Protein AF-A0A7Y1UKT6-F1 (afdb_monomer)

Foldseek 3Di:
DDKDKDFDADPVRDGDCWIFIDDPNHTDDIGNDSVVNVVVSVVVVVCVVVVDPPVPPPDDD

Secondary structure (DSSP, 8-state):
--EEEEEEE-TT-PEEEEEEEEETTEEEEEESSHHHHHHHHHHHHHHHHS---GGGS----

pLDDT: mean 84.07, std 17.6, range [43.91, 97.88]

Radius of gyration: 14.16 Å; Cα contacts (8 Å, |Δi|>4): 80; chains: 1; bounding box: 31×37×27 Å

Solvent-accessible surface area (backbone atoms only — 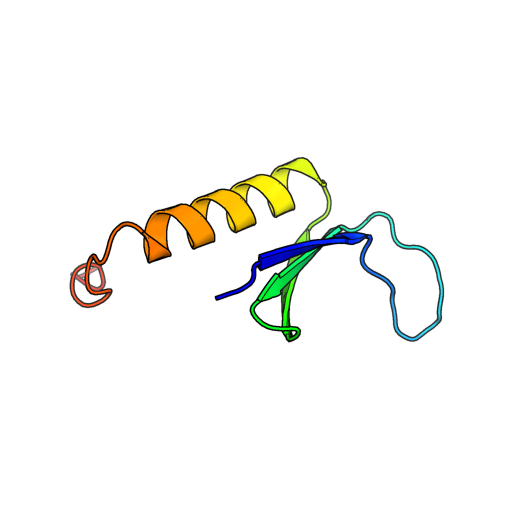not comparable to full-atom values): 3822 Å² total; per-residue (Å²): 137,51,75,47,77,45,76,35,67,50,96,85,69,51,85,51,81,32,17,23,29,26,50,73,84,42,85,73,48,78,31,69,45,61,70,56,31,49,52,53,50,51,52,54,54,52,50,64,75,46,84,65,74,79,84,78,74,84,73,88,135

Sequence (61 aa):
MKVEVRRYRKADGWPTRYWAVYVDGELLAVMLYRKGAEAVAGRLIESTNSQVPVALRVADG

Nearest PDB structures (foldseek):
  7w7h-assembly1_B  TM=6.942E-01  e=3.139E+00  Streptococcus suis 05ZYH33
  7w7h-assembly1_A  TM=6.387E-01  e=4.124E+00  Streptococcus suis 05ZYH33
  1a8l-assembly1_A  TM=5.027E-01  e=3.361E+00  Pyrococcus furiosus
  6v5b-assembly1_C  TM=3.634E-01  e=8.157E+00  Homo sapiens

Mean predicted aligned error: 8.43 Å

Structure (mmCIF, N/CA/C/O backbone):
data_AF-A0A7Y1UKT6-F1
#
_entry.id   AF-A0A7Y1UKT6-F1
#
loop_
_atom_site.group_PDB
_atom_site.id
_atom_site.type_symbol
_atom_site.label_atom_id
_atom_site.label_alt_id
_atom_site.label_comp_id
_atom_site.label_asym_id
_atom_site.label_entity_id
_atom_site.label_seq_id
_atom_site.pdbx_PDB_ins_code
_atom_site.Cartn_x
_atom_site.Cartn_y
_atom_site.Cartn_z
_atom_site.occupancy
_atom_site.B_iso_or_equiv
_atom_site.auth_seq_id
_atom_site.auth_comp_id
_atom_site.auth_asym_id
_atom_site.auth_atom_id
_atom_site.pdbx_PDB_model_num
ATOM 1 N N . MET A 1 1 ? -11.366 -0.007 8.639 1.00 86.44 1 MET A N 1
ATOM 2 C CA . MET A 1 1 ? -10.309 0.008 7.616 1.00 86.44 1 MET A CA 1
ATOM 3 C C . MET A 1 1 ? -8.964 -0.235 8.278 1.00 86.44 1 MET A C 1
ATOM 5 O O . MET A 1 1 ? -8.521 0.590 9.072 1.00 86.44 1 MET A O 1
ATOM 9 N N . LYS A 1 2 ? -8.333 -1.371 7.986 1.00 94.00 2 LYS A N 1
ATOM 10 C CA . LYS A 1 2 ? -6.965 -1.702 8.391 1.00 94.00 2 LYS A CA 1
ATOM 11 C C . LYS A 1 2 ? -6.029 -1.451 7.212 1.00 94.00 2 LYS A C 1
ATOM 13 O O . LYS A 1 2 ? -6.226 -2.030 6.149 1.00 94.00 2 LYS A O 1
ATOM 18 N N . VAL A 1 3 ? -5.011 -0.615 7.406 1.00 96.56 3 VAL A N 1
ATOM 19 C CA . VAL A 1 3 ? -3.990 -0.336 6.385 1.00 96.56 3 VAL A CA 1
ATOM 20 C C . VAL A 1 3 ? -2.669 -0.961 6.801 1.00 96.56 3 VAL A C 1
ATOM 22 O O . VAL A 1 3 ? -2.213 -0.758 7.925 1.00 96.56 3 VAL A O 1
ATOM 25 N N . GLU A 1 4 ? -2.036 -1.697 5.893 1.00 97.69 4 GLU A N 1
ATOM 26 C CA . GLU A 1 4 ? -0.737 -2.324 6.133 1.00 97.69 4 GLU A CA 1
ATOM 27 C C . GLU A 1 4 ? 0.261 -1.949 5.041 1.00 97.69 4 GLU A C 1
ATOM 29 O O . GLU A 1 4 ? -0.035 -2.037 3.850 1.00 97.69 4 GLU A O 1
ATOM 34 N N . VAL A 1 5 ? 1.480 -1.593 5.449 1.00 97.44 5 VAL A N 1
ATOM 35 C CA . VAL A 1 5 ? 2.616 -1.403 4.543 1.00 97.44 5 VAL A CA 1
ATOM 36 C C . VAL A 1 5 ? 3.604 -2.537 4.762 1.00 97.44 5 VAL A C 1
ATOM 38 O O . VAL A 1 5 ? 4.159 -2.690 5.849 1.00 97.44 5 VAL A O 1
ATOM 41 N N . ARG A 1 6 ? 3.853 -3.337 3.724 1.00 95.69 6 ARG A N 1
ATOM 42 C CA . ARG A 1 6 ? 4.813 -4.450 3.787 1.00 95.69 6 ARG A CA 1
ATOM 43 C C . ARG A 1 6 ? 5.584 -4.601 2.488 1.00 95.69 6 ARG A C 1
ATOM 45 O O . ARG A 1 6 ? 5.168 -4.117 1.437 1.00 95.69 6 ARG A O 1
ATOM 52 N N . ARG A 1 7 ? 6.723 -5.289 2.549 1.00 94.56 7 ARG A N 1
ATOM 53 C CA . ARG A 1 7 ? 7.515 -5.588 1.353 1.00 94.56 7 ARG A CA 1
ATOM 54 C C . ARG A 1 7 ? 6.680 -6.431 0.390 1.00 94.56 7 ARG A C 1
ATOM 56 O O . ARG A 1 7 ? 6.101 -7.439 0.797 1.00 94.56 7 ARG A O 1
ATOM 63 N N . TYR A 1 8 ? 6.607 -6.012 -0.867 1.00 93.56 8 TYR A N 1
ATOM 64 C CA . TYR A 1 8 ? 5.829 -6.726 -1.870 1.00 93.56 8 TYR A CA 1
ATOM 65 C C . TYR A 1 8 ? 6.539 -8.031 -2.240 1.00 93.56 8 TYR A C 1
ATOM 67 O O . TYR A 1 8 ? 7.744 -8.043 -2.520 1.00 93.56 8 TYR A O 1
ATOM 75 N N . ARG A 1 9 ? 5.793 -9.134 -2.239 1.00 88.31 9 ARG A N 1
ATOM 76 C CA . ARG A 1 9 ? 6.266 -10.437 -2.706 1.00 88.31 9 ARG A CA 1
ATOM 77 C C . ARG A 1 9 ? 5.506 -10.784 -3.973 1.00 88.31 9 ARG A C 1
ATOM 79 O O . ARG A 1 9 ? 4.280 -10.725 -3.983 1.00 88.31 9 ARG A O 1
ATOM 86 N N . LYS A 1 10 ? 6.238 -11.116 -5.032 1.00 82.38 10 LYS A N 1
ATOM 87 C CA . LYS A 1 10 ? 5.640 -11.685 -6.237 1.00 82.38 10 LYS A CA 1
ATOM 88 C C . LYS A 1 10 ? 5.213 -13.131 -5.966 1.00 82.38 10 LYS A C 1
ATOM 90 O O . LYS A 1 10 ? 5.729 -13.776 -5.054 1.00 82.38 10 LYS A O 1
ATOM 95 N N . ALA A 1 11 ? 4.285 -13.628 -6.783 1.00 83.88 11 ALA A N 1
ATOM 96 C CA . ALA A 1 11 ? 3.799 -15.009 -6.721 1.00 83.88 11 ALA A CA 1
ATOM 97 C C . ALA A 1 11 ? 4.914 -16.049 -6.945 1.00 83.88 11 ALA A C 1
ATOM 99 O O . ALA A 1 11 ? 4.820 -17.168 -6.458 1.00 83.88 11 ALA A O 1
ATOM 100 N N . ASP A 1 12 ? 5.989 -15.652 -7.629 1.00 85.88 12 ASP A N 1
ATOM 101 C CA . ASP A 1 12 ? 7.194 -16.457 -7.856 1.00 85.88 12 ASP A CA 1
ATOM 102 C C . ASP A 1 12 ? 8.088 -16.614 -6.606 1.00 85.88 12 ASP A C 1
ATOM 104 O O . ASP A 1 12 ? 9.111 -17.293 -6.660 1.00 85.88 12 ASP A O 1
ATOM 108 N N . GLY A 1 13 ? 7.726 -15.990 -5.478 1.00 78.19 13 GLY A N 1
ATOM 109 C CA . GLY A 1 13 ? 8.458 -16.078 -4.216 1.00 78.19 13 GLY A CA 1
ATOM 110 C C . GLY A 1 13 ? 9.714 -15.207 -4.140 1.00 78.19 13 GLY A C 1
ATOM 111 O O . GLY A 1 13 ? 10.312 -15.109 -3.062 1.00 78.19 13 GLY A O 1
ATOM 112 N N . TRP A 1 1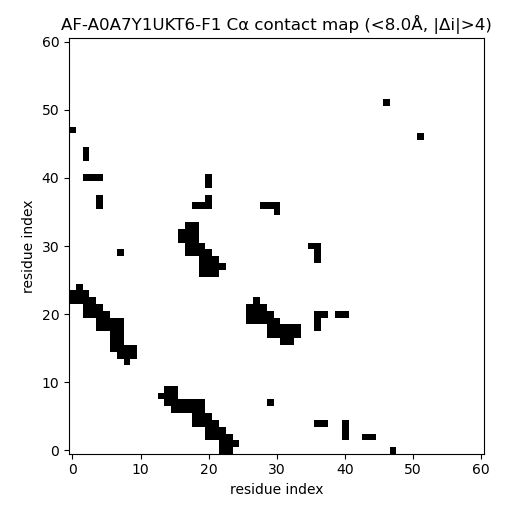4 ? 10.102 -14.518 -5.219 1.00 77.62 14 TRP A N 1
ATOM 113 C CA . TRP A 1 14 ? 11.314 -13.708 -5.221 1.00 77.62 14 TRP A CA 1
ATOM 114 C C . TRP A 1 14 ? 11.125 -12.408 -4.423 1.00 77.62 14 TRP A C 1
ATOM 116 O O . TRP A 1 14 ? 10.139 -11.678 -4.608 1.00 77.62 14 TRP A O 1
ATOM 126 N N . PRO A 1 15 ? 12.070 -12.070 -3.523 1.00 75.19 15 PRO A N 1
ATOM 127 C CA . PRO A 1 15 ? 12.011 -10.832 -2.765 1.00 75.19 15 PRO A CA 1
ATOM 128 C C . PRO A 1 15 ? 12.161 -9.635 -3.705 1.00 75.19 15 PRO A C 1
ATOM 130 O O . PRO A 1 15 ? 13.185 -9.455 -4.360 1.00 75.19 15 PRO A O 1
ATOM 133 N N . THR A 1 16 ? 11.143 -8.776 -3.753 1.00 85.81 16 THR A N 1
ATOM 134 C CA . THR A 1 16 ? 11.202 -7.563 -4.572 1.00 85.81 16 THR A CA 1
ATOM 135 C C . THR A 1 16 ? 11.805 -6.393 -3.791 1.00 85.81 16 THR A C 1
ATOM 137 O O . THR A 1 16 ? 11.872 -6.386 -2.555 1.00 85.81 16 THR A O 1
ATOM 140 N N . ARG A 1 17 ? 12.245 -5.364 -4.521 1.00 91.94 17 ARG A N 1
ATOM 141 C CA . ARG A 1 17 ? 12.592 -4.054 -3.945 1.00 91.94 17 ARG A CA 1
ATOM 142 C C . ARG A 1 17 ? 11.365 -3.172 -3.683 1.00 91.94 17 ARG A C 1
ATOM 144 O O . ARG A 1 17 ? 11.520 -2.063 -3.190 1.00 91.94 17 ARG A O 1
ATOM 151 N N . TYR A 1 18 ? 10.177 -3.656 -4.037 1.00 95.06 18 TYR A N 1
ATOM 152 C CA . TYR A 1 18 ? 8.936 -2.908 -3.966 1.00 95.06 18 TYR A CA 1
ATOM 153 C C . TYR A 1 18 ? 8.265 -3.047 -2.597 1.00 95.06 18 TYR A C 1
ATOM 155 O O . TYR A 1 18 ? 8.472 -4.005 -1.847 1.00 95.06 18 TYR A O 1
ATOM 163 N N . TRP A 1 19 ? 7.421 -2.074 -2.296 1.00 96.88 19 TRP A N 1
ATOM 164 C CA . TRP A 1 19 ? 6.600 -1.973 -1.101 1.00 96.88 19 TRP A CA 1
ATOM 165 C C . TRP A 1 19 ? 5.140 -1.926 -1.510 1.00 96.88 19 TRP A C 1
ATOM 167 O O . TRP A 1 19 ? 4.808 -1.328 -2.525 1.00 96.88 19 TRP A O 1
ATOM 177 N N . ALA A 1 20 ? 4.276 -2.568 -0.742 1.00 96.31 20 ALA A N 1
ATOM 178 C CA . ALA A 1 20 ? 2.861 -2.661 -1.042 1.00 96.31 20 ALA A CA 1
ATOM 179 C C . ALA A 1 20 ? 2.026 -2.098 0.103 1.00 96.31 20 ALA A C 1
ATOM 181 O O . ALA A 1 20 ? 2.366 -2.292 1.275 1.00 96.31 20 ALA A O 1
ATOM 182 N N . VAL A 1 21 ? 0.941 -1.427 -0.272 1.00 97.88 21 VAL A N 1
ATOM 183 C CA . VAL A 1 21 ? -0.118 -0.973 0.627 1.00 97.88 21 VAL A CA 1
ATOM 184 C C . VAL A 1 21 ? -1.283 -1.940 0.486 1.00 97.88 21 VAL A C 1
ATOM 186 O O . VAL A 1 21 ? -1.762 -2.165 -0.628 1.00 97.88 21 VAL A O 1
ATOM 189 N N . TYR A 1 22 ? -1.723 -2.499 1.607 1.00 97.31 22 TYR A N 1
ATOM 190 C CA . TYR A 1 22 ? -2.911 -3.337 1.685 1.00 97.31 22 TYR A CA 1
ATOM 191 C C . TYR A 1 22 ? -3.999 -2.621 2.476 1.00 97.31 22 TYR A C 1
ATOM 193 O O . TYR A 1 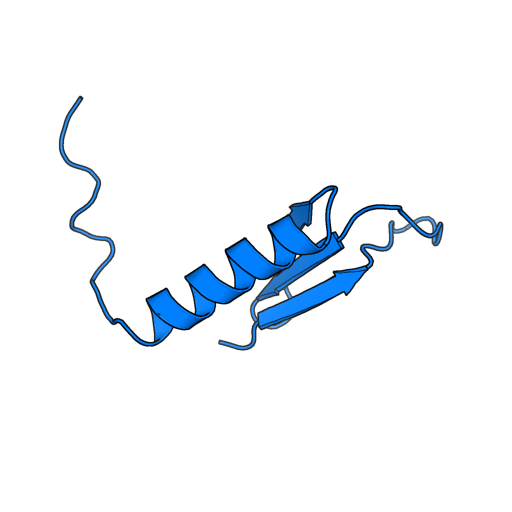22 ? -3.699 -2.003 3.500 1.00 97.31 22 TYR A O 1
ATOM 201 N N . VAL A 1 23 ? -5.244 -2.729 2.017 1.00 96.75 23 VAL A N 1
ATOM 202 C CA . VAL A 1 23 ? -6.437 -2.243 2.719 1.00 96.75 23 VAL A CA 1
ATOM 203 C C . VAL A 1 23 ? -7.335 -3.436 2.987 1.00 96.75 23 VAL A C 1
ATOM 205 O O . VAL A 1 23 ? -7.711 -4.141 2.059 1.00 96.75 23 VAL A O 1
ATOM 208 N N . ASP A 1 24 ? -7.607 -3.703 4.263 1.00 96.25 24 ASP A N 1
ATOM 209 C CA . ASP A 1 24 ? -8.445 -4.823 4.711 1.00 96.25 24 ASP A CA 1
ATOM 210 C C . ASP A 1 24 ? -8.027 -6.186 4.105 1.00 96.25 24 ASP A C 1
ATOM 212 O O . ASP A 1 24 ? -8.833 -7.084 3.892 1.00 96.25 24 ASP A O 1
ATOM 216 N N . GLY A 1 25 ? -6.720 -6.355 3.870 1.00 94.88 25 GLY A N 1
ATOM 217 C CA . GLY A 1 25 ? -6.119 -7.573 3.315 1.00 94.88 25 GLY A CA 1
ATOM 218 C C . GLY A 1 25 ? -5.949 -7.575 1.792 1.00 94.88 25 GLY A C 1
ATOM 219 O O . GLY A 1 25 ? -5.194 -8.403 1.279 1.00 94.88 25 GLY A O 1
ATOM 220 N N . GLU A 1 26 ? -6.548 -6.625 1.077 1.00 95.81 26 GLU A N 1
ATOM 221 C CA . GLU A 1 26 ? -6.468 -6.520 -0.382 1.00 95.81 26 GLU A CA 1
ATOM 222 C C . GLU A 1 26 ? -5.335 -5.597 -0.834 1.00 95.81 26 GLU A C 1
ATOM 224 O O . GLU A 1 26 ? -5.047 -4.581 -0.201 1.00 95.81 26 GLU A O 1
ATOM 229 N N . LEU A 1 27 ? -4.662 -5.952 -1.933 1.00 95.50 27 LEU A N 1
ATOM 230 C CA . LEU A 1 27 ? -3.570 -5.154 -2.487 1.00 95.50 27 LEU A CA 1
ATOM 231 C C . LEU A 1 27 ? -4.127 -3.905 -3.177 1.00 95.50 27 LEU A C 1
ATOM 233 O O . LEU A 1 27 ? -4.766 -4.010 -4.218 1.00 95.50 27 LEU A O 1
ATOM 237 N N . LEU A 1 28 ? -3.802 -2.728 -2.647 1.00 96.69 28 LEU A N 1
ATOM 238 C CA . LEU A 1 28 ? -4.224 -1.454 -3.227 1.00 96.69 28 LEU A CA 1
ATOM 239 C C . LEU A 1 28 ? -3.178 -0.883 -4.190 1.00 96.69 28 LEU A C 1
ATOM 241 O O . LEU A 1 28 ? -3.503 -0.433 -5.284 1.00 96.69 28 LEU A O 1
ATOM 245 N N . ALA A 1 29 ? -1.915 -0.851 -3.764 1.00 96.25 29 ALA A N 1
ATOM 246 C CA . ALA A 1 29 ? -0.848 -0.204 -4.520 1.00 96.25 29 ALA A CA 1
ATOM 247 C C . ALA A 1 29 ? 0.505 -0.875 -4.286 1.00 96.25 29 ALA A C 1
ATOM 249 O O . ALA A 1 29 ? 0.799 -1.348 -3.187 1.00 96.25 29 ALA A O 1
ATOM 250 N N . VAL A 1 30 ? 1.357 -0.843 -5.314 1.00 95.94 30 VAL A N 1
ATOM 251 C CA . VAL A 1 30 ? 2.764 -1.256 -5.254 1.00 95.94 30 VAL A CA 1
ATOM 252 C C . VAL A 1 30 ? 3.641 -0.061 -5.614 1.00 95.94 30 VAL A C 1
ATOM 254 O O . VAL A 1 30 ? 3.417 0.615 -6.612 1.00 95.94 30 VAL A O 1
ATOM 257 N N . MET A 1 31 ? 4.656 0.198 -4.798 1.00 96.44 31 MET A N 1
ATOM 258 C CA . MET A 1 31 ? 5.548 1.345 -4.906 1.00 96.44 31 MET A CA 1
ATOM 259 C C . MET A 1 31 ? 7.008 0.928 -4.850 1.00 96.44 31 MET A C 1
ATOM 261 O O . MET A 1 31 ? 7.374 -0.063 -4.222 1.00 96.44 31 MET A O 1
ATOM 265 N N . LEU A 1 32 ? 7.871 1.723 -5.482 1.00 95.62 32 LEU A N 1
ATOM 266 C CA . LEU A 1 32 ? 9.307 1.474 -5.450 1.00 95.62 32 LEU A CA 1
ATOM 267 C C . LEU A 1 32 ? 9.918 1.725 -4.071 1.00 95.62 32 LEU A C 1
ATOM 269 O O . LEU A 1 32 ? 10.668 0.898 -3.5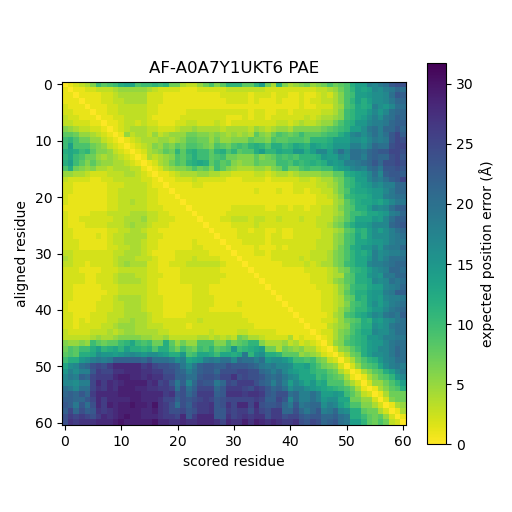63 1.00 95.62 32 LEU A O 1
ATOM 273 N N . TYR A 1 33 ? 9.590 2.858 -3.462 1.00 96.56 33 TYR A N 1
ATOM 274 C CA . TYR A 1 33 ? 10.176 3.269 -2.195 1.00 96.56 33 TYR A CA 1
ATOM 275 C C . TYR A 1 33 ? 9.188 3.084 -1.051 1.00 96.56 33 TYR A C 1
ATOM 277 O O . TYR A 1 33 ? 8.024 3.470 -1.164 1.00 96.56 33 TYR A O 1
ATOM 285 N N . ARG A 1 34 ? 9.690 2.585 0.085 1.00 96.69 34 ARG A N 1
ATOM 286 C CA . ARG A 1 34 ? 8.929 2.458 1.337 1.00 96.69 34 ARG A CA 1
ATOM 287 C C . ARG A 1 34 ? 8.223 3.759 1.711 1.00 96.69 34 ARG A C 1
ATOM 289 O O . ARG A 1 34 ? 7.034 3.747 1.995 1.00 96.69 34 ARG A O 1
ATOM 296 N N . LYS A 1 35 ? 8.948 4.877 1.607 1.00 97.56 35 LYS A N 1
ATOM 297 C CA . LYS A 1 35 ? 8.448 6.220 1.920 1.00 97.56 35 LYS A CA 1
ATOM 298 C C . LYS A 1 35 ? 7.202 6.596 1.109 1.00 97.56 35 LYS A C 1
ATOM 300 O O . LYS A 1 35 ? 6.320 7.264 1.630 1.00 97.56 35 LYS A O 1
ATOM 305 N N . GLY A 1 36 ? 7.112 6.155 -0.149 1.00 96.75 36 GLY A N 1
ATOM 306 C CA . GLY A 1 36 ? 5.919 6.375 -0.969 1.00 96.75 36 GLY A CA 1
ATOM 307 C C . GLY A 1 36 ? 4.719 5.585 -0.447 1.00 96.75 36 GLY A C 1
ATOM 308 O O . GLY A 1 36 ? 3.642 6.147 -0.271 1.00 96.75 36 GLY A O 1
ATOM 309 N N . ALA A 1 37 ? 4.919 4.300 -0.138 1.00 97.31 37 ALA A N 1
ATOM 310 C CA . ALA A 1 37 ? 3.860 3.449 0.403 1.00 97.31 37 ALA A CA 1
ATOM 311 C C . ALA A 1 37 ? 3.358 3.961 1.766 1.00 97.31 37 ALA A C 1
ATOM 313 O O . ALA A 1 37 ? 2.156 3.969 2.017 1.00 97.31 37 ALA A O 1
ATOM 314 N N . GLU A 1 38 ? 4.265 4.448 2.616 1.00 97.69 38 GLU A N 1
ATOM 315 C CA . GLU A 1 38 ? 3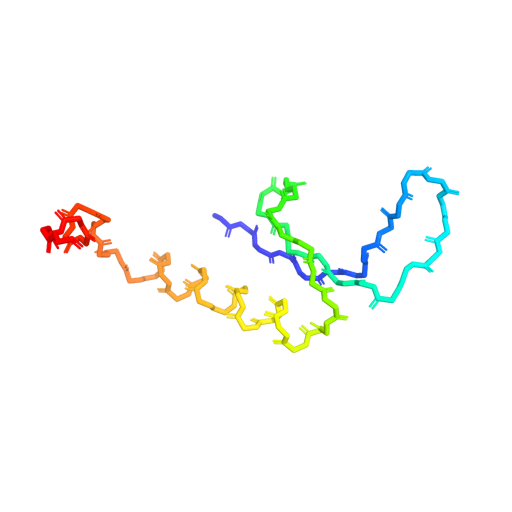.928 5.079 3.899 1.00 97.69 38 GLU A CA 1
ATOM 316 C C . GLU A 1 38 ? 3.136 6.379 3.719 1.00 97.69 38 GLU A C 1
ATOM 318 O O . GLU A 1 38 ? 2.150 6.582 4.423 1.00 97.69 38 GLU A O 1
ATOM 323 N N . ALA A 1 39 ? 3.501 7.229 2.752 1.00 97.56 39 ALA A N 1
ATOM 324 C CA . ALA A 1 39 ? 2.759 8.457 2.462 1.00 97.56 39 ALA A CA 1
ATOM 325 C C . ALA A 1 39 ? 1.316 8.170 2.007 1.00 97.56 39 ALA A C 1
ATOM 327 O O . ALA A 1 39 ? 0.379 8.822 2.468 1.00 97.56 39 ALA A O 1
ATOM 328 N N . VAL A 1 40 ? 1.120 7.161 1.150 1.00 95.88 40 VAL A N 1
ATOM 329 C CA . VAL A 1 40 ? -0.223 6.717 0.741 1.00 95.88 40 VAL A CA 1
ATOM 330 C C . VAL A 1 40 ? -1.005 6.176 1.935 1.00 95.88 40 VAL A C 1
ATOM 332 O O . VAL A 1 40 ? -2.148 6.578 2.144 1.00 95.88 40 VAL A O 1
ATOM 335 N N . ALA A 1 41 ? -0.396 5.301 2.741 1.00 96.50 41 ALA A N 1
ATOM 336 C CA . ALA A 1 41 ? -1.042 4.744 3.925 1.00 96.50 41 ALA A CA 1
ATOM 337 C C . ALA A 1 41 ? -1.474 5.837 4.916 1.00 96.50 41 ALA A C 1
ATOM 339 O O . ALA A 1 41 ? -2.611 5.817 5.385 1.00 96.50 41 ALA A O 1
ATOM 340 N N . GLY A 1 42 ? -0.607 6.823 5.171 1.00 95.56 42 GLY A N 1
ATOM 341 C CA . GLY A 1 42 ? -0.922 7.982 6.006 1.00 95.56 42 GLY A CA 1
ATOM 342 C C . GLY A 1 42 ? -2.133 8.748 5.481 1.00 95.56 42 GLY A C 1
ATOM 343 O O . GLY A 1 42 ? -3.094 8.962 6.218 1.00 95.56 42 GLY A O 1
ATOM 344 N N . ARG A 1 43 ? -2.159 9.050 4.176 1.00 95.06 43 ARG A N 1
ATOM 345 C CA . ARG A 1 43 ? -3.278 9.780 3.568 1.00 95.06 43 ARG A CA 1
ATOM 346 C C . ARG A 1 43 ? -4.602 9.018 3.647 1.00 95.06 43 ARG A C 1
ATOM 348 O O . ARG A 1 43 ? -5.635 9.648 3.876 1.00 95.06 43 ARG A O 1
ATOM 355 N N . LEU A 1 44 ? -4.580 7.693 3.479 1.00 92.81 44 LEU A N 1
ATOM 356 C CA . LEU A 1 44 ? -5.764 6.833 3.603 1.00 92.81 44 LEU A CA 1
ATOM 357 C C . LEU A 1 44 ? -6.328 6.867 5.029 1.00 92.81 44 LEU A C 1
ATOM 359 O O . LEU A 1 44 ? -7.528 7.087 5.213 1.00 92.81 44 LEU A O 1
ATOM 363 N N . ILE A 1 45 ? -5.464 6.721 6.036 1.00 91.75 45 ILE A N 1
ATOM 364 C CA . ILE A 1 45 ? -5.848 6.774 7.454 1.00 91.75 45 ILE A CA 1
ATOM 365 C C . ILE A 1 45 ? -6.429 8.153 7.802 1.00 91.75 45 ILE A C 1
ATOM 367 O O . ILE A 1 45 ? -7.518 8.242 8.367 1.00 91.75 45 ILE A O 1
ATOM 371 N N . GLU A 1 46 ? -5.763 9.234 7.390 1.00 90.50 46 GLU A N 1
ATOM 372 C CA . GLU A 1 46 ? -6.239 10.609 7.597 1.00 90.50 46 GLU A CA 1
ATOM 373 C C . GLU A 1 46 ? -7.595 10.868 6.930 1.00 90.50 46 GLU A C 1
ATOM 375 O O . GLU A 1 46 ? -8.483 11.464 7.539 1.00 90.50 46 GLU A O 1
ATOM 380 N N . SER A 1 47 ? -7.773 10.408 5.686 1.00 81.31 47 SER A N 1
ATOM 381 C CA . SER A 1 47 ? -9.034 10.549 4.944 1.00 81.31 47 SER A CA 1
ATOM 382 C C . SER A 1 47 ? -10.182 9.732 5.531 1.00 81.31 47 SER A C 1
ATOM 384 O O . SER A 1 47 ? -11.336 10.095 5.354 1.00 81.31 47 SER A O 1
ATOM 386 N N . THR A 1 48 ? -9.882 8.659 6.262 1.00 76.56 48 THR A N 1
ATOM 387 C CA . THR A 1 48 ? -10.909 7.884 6.969 1.00 76.56 48 THR A CA 1
ATOM 388 C C . THR A 1 48 ? -11.366 8.612 8.228 1.00 76.56 48 THR A C 1
ATOM 390 O O . THR A 1 48 ? -12.556 8.637 8.532 1.00 76.56 48 THR A O 1
ATOM 393 N N . ASN A 1 49 ? -10.430 9.249 8.937 1.00 67.88 49 ASN A N 1
ATOM 394 C CA . ASN A 1 49 ? -10.731 10.044 10.129 1.00 67.88 49 ASN A CA 1
ATOM 395 C C . ASN A 1 49 ? -11.401 11.381 9.787 1.00 67.88 49 ASN A C 1
ATOM 397 O O . ASN A 1 49 ? -12.160 11.921 10.586 1.00 67.88 49 ASN A O 1
ATOM 401 N N .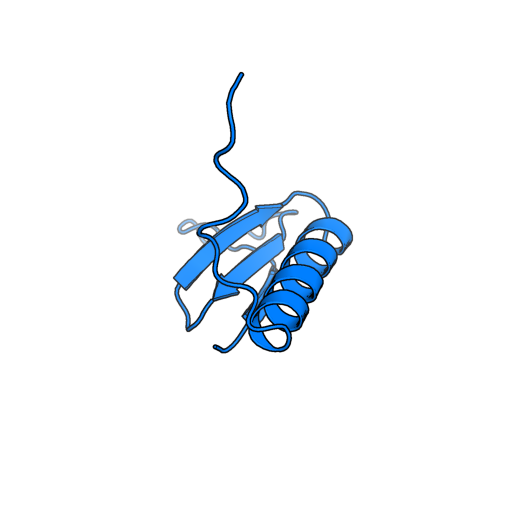 SER A 1 50 ? -11.136 11.908 8.593 1.00 60.75 50 SER A N 1
ATOM 402 C CA . SER A 1 50 ? -11.771 13.109 8.062 1.00 60.75 50 SER A CA 1
ATOM 403 C C . SER A 1 50 ? -12.868 12.676 7.101 1.00 60.75 50 SER A C 1
ATOM 405 O O . SER A 1 50 ? -12.612 12.582 5.905 1.00 60.75 50 SER A O 1
ATOM 407 N N . GLN A 1 51 ? -14.071 12.379 7.603 1.00 55.47 51 GLN A N 1
ATOM 408 C CA . GLN A 1 51 ? -15.231 12.061 6.762 1.00 55.47 51 GLN A CA 1
ATOM 409 C C . GLN A 1 51 ? -15.622 13.267 5.893 1.00 55.47 51 GLN A C 1
ATOM 411 O O . GLN A 1 51 ? -16.558 14.002 6.188 1.00 55.47 51 GLN A O 1
ATOM 416 N N . VAL A 1 52 ? -14.874 13.492 4.817 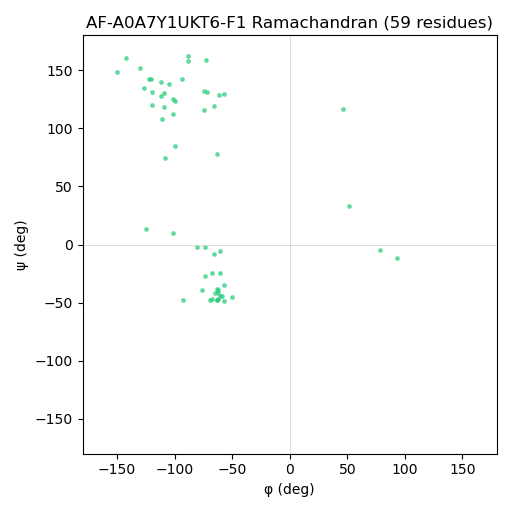1.00 54.88 52 VAL A N 1
ATOM 417 C CA . VAL A 1 52 ? -15.207 14.427 3.753 1.00 54.88 52 VAL A CA 1
ATOM 418 C C . VAL A 1 52 ? -15.760 13.572 2.616 1.00 54.88 52 VAL A C 1
ATOM 420 O O . VAL A 1 52 ? -15.006 12.775 2.050 1.00 54.88 52 VAL A O 1
ATOM 423 N N . PRO A 1 53 ? -17.057 13.681 2.282 1.00 46.09 53 PRO A N 1
ATOM 424 C CA . PRO A 1 53 ? -17.639 12.913 1.195 1.00 46.09 53 PRO A CA 1
ATOM 425 C C . PRO A 1 53 ? -16.881 13.189 -0.109 1.00 46.09 53 PRO A C 1
ATOM 427 O O . PRO A 1 53 ? -16.690 14.338 -0.507 1.00 46.09 53 PRO A O 1
ATOM 430 N N . VAL A 1 54 ? -16.479 12.117 -0.795 1.00 55.75 54 VAL A N 1
ATOM 431 C CA . VAL A 1 54 ? -15.753 12.122 -2.084 1.00 55.75 54 VAL A CA 1
ATOM 432 C C . VAL A 1 54 ? -16.538 12.811 -3.220 1.00 55.75 54 VAL A C 1
ATOM 434 O O . VAL A 1 54 ? -15.989 13.072 -4.286 1.00 55.75 54 VAL A O 1
ATOM 437 N N . ALA A 1 55 ? -17.789 13.210 -2.979 1.00 49.09 55 ALA A N 1
ATOM 438 C CA . ALA A 1 55 ? -18.648 13.903 -3.937 1.00 49.09 55 ALA A CA 1
ATOM 439 C C . ALA A 1 55 ? -18.176 15.318 -4.352 1.00 49.09 55 ALA A C 1
ATOM 441 O O . ALA A 1 55 ? -18.754 15.883 -5.271 1.00 49.09 55 ALA A O 1
ATOM 442 N N . LEU A 1 56 ? -17.144 15.905 -3.727 1.00 51.97 56 LEU A N 1
ATOM 443 C CA . LEU A 1 56 ? -16.748 17.306 -3.976 1.00 51.97 56 LEU A CA 1
ATOM 444 C C . LEU A 1 56 ? -15.522 17.503 -4.895 1.00 51.97 56 LEU A C 1
ATOM 446 O O . LEU A 1 56 ? -14.984 18.605 -4.953 1.00 51.97 56 LEU A O 1
ATOM 450 N N . ARG A 1 57 ? -15.003 16.465 -5.567 1.00 52.72 57 ARG A N 1
ATOM 451 C CA . ARG A 1 57 ? -13.761 16.590 -6.370 1.00 52.72 57 ARG A CA 1
ATOM 452 C C . ARG A 1 57 ? -13.849 16.162 -7.832 1.00 52.72 57 ARG A C 1
ATOM 454 O O . ARG A 1 57 ? -12.817 16.070 -8.486 1.00 52.72 57 ARG A O 1
ATOM 461 N N . VAL A 1 58 ? -15.054 15.979 -8.358 1.00 54.12 58 VAL A N 1
ATOM 462 C CA . VAL A 1 58 ? -15.273 15.989 -9.810 1.00 54.12 58 VAL A CA 1
ATOM 463 C C . VAL A 1 58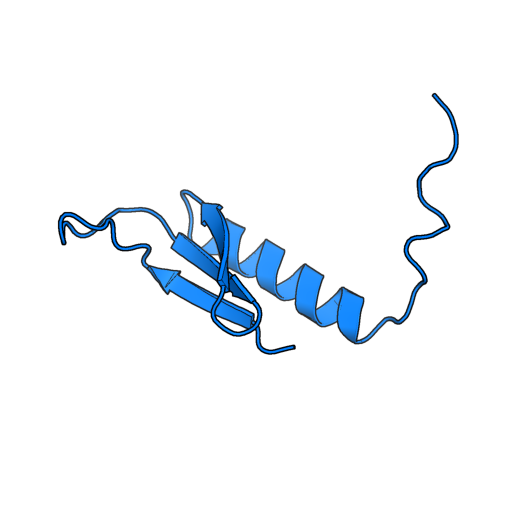 ? -16.012 17.282 -10.138 1.00 54.12 58 VAL A C 1
ATOM 465 O O . VAL A 1 58 ? -17.222 17.289 -10.312 1.00 54.12 58 VAL A O 1
ATOM 468 N N . ALA A 1 59 ? -15.276 18.392 -10.098 1.00 44.34 59 ALA A N 1
ATOM 469 C CA . ALA A 1 59 ? -15.686 19.643 -10.716 1.00 44.34 59 ALA A CA 1
ATOM 470 C C . ALA A 1 59 ? -14.747 19.866 -11.906 1.00 44.34 59 ALA A C 1
ATOM 472 O O . ALA A 1 59 ? -13.554 20.083 -11.708 1.00 44.34 59 ALA A O 1
ATOM 473 N N . ASP A 1 60 ? -15.320 19.680 -13.093 1.00 46.28 60 ASP A N 1
ATO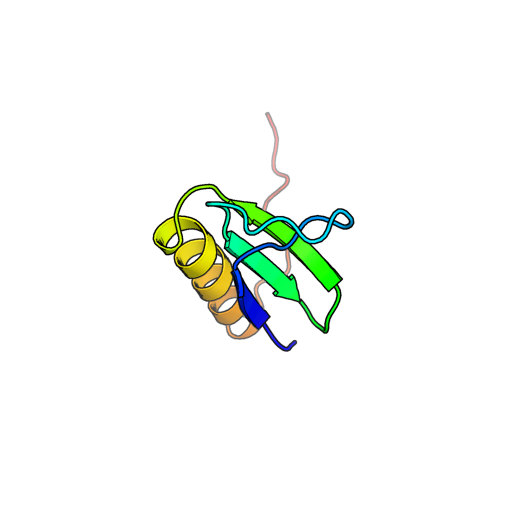M 474 C CA . ASP A 1 60 ? -15.097 20.410 -14.343 1.00 46.28 60 ASP A CA 1
ATOM 475 C C . ASP A 1 60 ? -13.658 20.702 -14.806 1.00 46.28 60 ASP A C 1
ATOM 477 O O . ASP A 1 60 ? -12.951 21.529 -14.227 1.00 46.28 60 ASP A O 1
ATOM 481 N N . GLY A 1 61 ? -13.301 20.121 -15.961 1.00 43.91 61 GLY A N 1
ATOM 482 C CA . GLY A 1 61 ? -12.203 20.576 -16.825 1.00 43.91 61 GLY A CA 1
ATOM 483 C C . GLY A 1 61 ? -11.330 19.464 -17.370 1.00 43.91 61 GLY A C 1
ATOM 484 O O . GLY A 1 61 ? -10.254 19.246 -16.774 1.00 43.91 61 GLY A O 1
#